Protein AF-A0A7Y2G0T7-F1 (afdb_monomer_lite)

Radius of gyration: 17.46 Å; chains: 1; bounding box: 38×29×50 Å

Sequence (146 aa):
MGLECSHCHINPDEYADAGHVLQDDTPGMAEVVFGPLSTRNGELDVTYDVNSLTCGNSYCHGNFEFSKEESSNQFAYAEDFIRGNNVAVIWNEVGTGQADCGTCHGLPPTGHISGDACNNCHGSVVDANLNIIDKTLHINGEVDVF

Foldseek 3Di:
DDDDPQQFFNDDPDCQDEQRAHDYPDHRHHHTHTHCLQCVNVVWPWDADPVQQKIWGGLLQWNDKDALVPDPPVVQFQDRIFTFPRDIDHNPCPPVCCNPPPRNAHVVGPRTDDDNCCCQWQVVQADSVRDGPDPCPPRVSDDDTD

Structure (mmCIF, N/CA/C/O backbone):
data_AF-A0A7Y2G0T7-F1
#
_entry.id   AF-A0A7Y2G0T7-F1
#
loop_
_atom_site.group_PDB
_atom_site.id
_atom_site.type_symbol
_atom_site.label_atom_id
_atom_site.label_alt_id
_atom_site.label_comp_id
_atom_site.label_asym_id
_atom_site.label_entity_id
_atom_site.label_seq_id
_atom_site.pdbx_PDB_ins_code
_atom_site.Cartn_x
_atom_site.Cartn_y
_atom_site.Cartn_z
_atom_site.occupancy
_atom_site.B_iso_or_equiv
_atom_site.auth_seq_id
_atom_site.auth_comp_id
_atom_site.auth_asym_id
_atom_site.auth_atom_id
_atom_site.pdbx_PDB_model_num
ATOM 1 N N . MET A 1 1 ? -13.170 -7.145 -9.510 1.00 48.84 1 MET A N 1
ATOM 2 C CA . MET A 1 1 ? -12.297 -6.104 -10.068 1.00 48.84 1 MET A CA 1
ATOM 3 C C . MET A 1 1 ? -10.875 -6.430 -9.650 1.00 48.84 1 MET A C 1
ATOM 5 O O . MET A 1 1 ? -10.687 -6.769 -8.486 1.00 48.84 1 MET A O 1
ATOM 9 N N . GLY A 1 2 ? -9.957 -6.505 -10.611 1.00 66.25 2 GLY A N 1
ATOM 10 C CA . GLY A 1 2 ? -8.522 -6.699 -10.379 1.00 66.25 2 GLY A CA 1
ATOM 11 C C . GLY A 1 2 ? -7.782 -5.380 -10.600 1.00 66.25 2 GLY A C 1
ATOM 12 O O . GLY A 1 2 ? -8.375 -4.443 -11.130 1.00 66.25 2 GLY A O 1
ATOM 13 N N . LEU A 1 3 ? -6.522 -5.314 -10.180 1.00 76.62 3 LEU A N 1
ATOM 14 C CA . LEU A 1 3 ? -5.645 -4.175 -10.446 1.00 76.62 3 LEU A CA 1
ATOM 15 C C . LEU A 1 3 ? -5.163 -4.214 -11.901 1.00 76.62 3 LEU A C 1
ATOM 17 O O . LEU A 1 3 ? -4.659 -5.237 -12.362 1.00 76.62 3 LEU A O 1
ATOM 21 N N . GLU A 1 4 ? -5.324 -3.103 -12.616 1.00 83.38 4 GLU A N 1
ATOM 22 C CA . GLU A 1 4 ? -4.715 -2.891 -13.937 1.00 83.38 4 GLU A CA 1
ATOM 23 C C . GLU A 1 4 ? -3.298 -2.321 -13.787 1.00 83.38 4 GLU A C 1
ATOM 25 O O . GLU A 1 4 ? -3.013 -1.652 -12.793 1.00 83.38 4 GLU A O 1
ATOM 30 N N . CYS A 1 5 ? -2.434 -2.517 -14.787 1.00 82.50 5 CYS A N 1
ATOM 31 C CA . CYS A 1 5 ? -1.052 -2.012 -14.789 1.00 82.50 5 CYS A CA 1
ATOM 32 C C . CYS A 1 5 ? -0.957 -0.503 -14.491 1.00 82.50 5 CYS A C 1
ATOM 34 O O . CYS A 1 5 ? -0.078 -0.074 -13.743 1.00 82.50 5 CYS A O 1
ATOM 36 N N . SER A 1 6 ? -1.932 0.262 -14.992 1.00 85.38 6 SER A N 1
ATOM 37 C CA . SER A 1 6 ? -2.048 1.718 -14.850 1.00 85.38 6 SER A CA 1
ATOM 38 C C . SER A 1 6 ? -2.178 2.202 -13.400 1.00 85.38 6 SER A C 1
ATOM 40 O O . SER A 1 6 ? -1.904 3.363 -13.102 1.00 85.38 6 SER A O 1
ATOM 42 N N . HIS A 1 7 ? -2.577 1.326 -12.472 1.00 83.94 7 HIS A N 1
ATOM 43 C CA . HIS A 1 7 ? -2.639 1.655 -11.046 1.00 83.94 7 HIS A CA 1
ATOM 44 C C . HIS A 1 7 ? -1.244 1.722 -10.412 1.00 83.94 7 HIS A C 1
ATOM 46 O O . HIS A 1 7 ? -1.050 2.406 -9.406 1.00 83.94 7 HIS A O 1
ATOM 52 N N . CYS A 1 8 ? -0.271 1.019 -10.995 1.00 84.12 8 CYS A N 1
ATOM 53 C CA . CYS A 1 8 ? 1.093 0.959 -10.490 1.00 84.12 8 CYS A CA 1
ATOM 54 C C . CYS A 1 8 ? 1.962 2.048 -11.124 1.00 84.12 8 CYS A C 1
ATOM 56 O O . CYS A 1 8 ? 2.636 2.793 -10.415 1.00 84.12 8 CYS A O 1
ATOM 58 N N . HIS A 1 9 ? 1.935 2.154 -12.450 1.00 88.31 9 HIS A N 1
ATOM 59 C CA . HIS A 1 9 ? 2.757 3.076 -13.227 1.00 88.31 9 HIS A CA 1
ATOM 60 C C . HIS A 1 9 ? 1.999 3.562 -14.461 1.00 88.31 9 HIS A C 1
ATOM 62 O O . HIS A 1 9 ? 0.969 3.007 -14.832 1.00 88.31 9 HIS A O 1
ATOM 68 N N . ILE A 1 10 ? 2.508 4.603 -15.105 1.00 87.19 10 ILE A N 1
ATOM 69 C CA . ILE A 1 10 ? 1.988 5.065 -16.386 1.00 87.19 10 ILE A CA 1
ATOM 70 C C . ILE A 1 10 ? 2.336 4.014 -17.439 1.00 87.19 10 ILE A C 1
ATOM 72 O O . ILE A 1 10 ? 3.485 3.583 -17.553 1.00 87.19 10 ILE A O 1
ATOM 76 N N . ASN A 1 11 ? 1.332 3.567 -18.184 1.00 87.00 11 ASN A N 1
ATOM 77 C CA . ASN A 1 11 ? 1.520 2.694 -19.330 1.00 87.00 11 ASN A CA 1
ATOM 78 C C . ASN A 1 11 ? 1.781 3.569 -20.562 1.00 87.00 11 ASN A C 1
ATOM 80 O O . ASN A 1 11 ? 0.919 4.389 -20.874 1.00 87.00 11 ASN A O 1
ATOM 84 N N . PRO A 1 12 ? 2.917 3.402 -21.259 1.00 84.81 12 PRO A N 1
ATOM 85 C CA . PRO A 1 12 ? 3.106 4.006 -22.572 1.00 84.81 12 PRO A CA 1
ATOM 86 C C . PRO A 1 12 ? 2.051 3.486 -23.556 1.00 84.81 12 PRO A C 1
ATOM 88 O O . PRO A 1 12 ? 1.717 2.296 -23.529 1.00 84.81 12 PRO A O 1
ATOM 91 N N . ASP A 1 13 ? 1.564 4.357 -24.435 1.00 87.19 13 ASP A N 1
ATOM 92 C CA . ASP A 1 13 ? 0.653 3.991 -25.522 1.00 87.19 13 ASP A CA 1
ATOM 93 C C . ASP A 1 13 ? 1.444 3.435 -26.718 1.00 87.19 13 ASP A C 1
ATOM 95 O O . ASP A 1 13 ? 1.017 2.484 -27.381 1.00 87.19 13 ASP A O 1
ATOM 99 N N . GLU A 1 14 ? 2.635 3.987 -26.969 1.00 86.12 14 GLU A N 1
ATOM 100 C CA . GLU A 1 14 ? 3.528 3.599 -28.054 1.00 86.12 14 GLU A CA 1
ATOM 101 C C . GLU A 1 14 ? 4.955 3.280 -27.577 1.00 86.12 14 GLU A C 1
ATOM 103 O O . GLU A 1 14 ? 5.434 3.676 -26.515 1.00 86.12 14 GLU A O 1
ATOM 108 N N . TYR A 1 15 ? 5.694 2.552 -28.419 1.00 83.12 15 TYR A N 1
ATOM 109 C CA . TYR A 1 15 ? 7.115 2.281 -28.185 1.00 83.12 15 TYR A CA 1
ATOM 110 C C . TYR A 1 15 ? 7.943 3.573 -28.090 1.00 83.12 15 TYR A C 1
ATOM 112 O O . TYR A 1 15 ? 8.890 3.635 -27.321 1.00 83.12 15 TYR A O 1
ATOM 120 N N . ALA A 1 16 ? 7.603 4.592 -28.881 1.00 83.88 16 ALA A N 1
ATOM 121 C CA . ALA A 1 16 ? 8.393 5.815 -29.001 1.00 83.88 16 ALA A CA 1
ATOM 122 C C . ALA A 1 16 ? 8.012 6.917 -27.999 1.00 83.88 16 ALA A C 1
ATOM 124 O O . ALA A 1 16 ? 8.571 8.014 -28.087 1.00 83.88 16 ALA A O 1
ATOM 125 N N . ASP A 1 17 ? 7.080 6.640 -27.085 1.00 84.44 17 ASP A N 1
ATOM 126 C CA . ASP A 1 17 ? 6.697 7.585 -26.045 1.00 84.44 17 ASP A CA 1
ATOM 127 C C . ASP A 1 17 ? 7.897 7.924 -25.157 1.00 84.44 17 ASP A C 1
ATOM 129 O O . ASP A 1 17 ? 8.753 7.076 -24.868 1.00 84.44 17 ASP A O 1
ATOM 133 N N . ALA A 1 18 ? 7.954 9.187 -24.734 1.00 79.38 18 ALA A N 1
ATOM 134 C CA . ALA A 1 18 ? 8.965 9.654 -23.794 1.00 79.38 18 ALA A CA 1
ATOM 135 C C . ALA A 1 18 ? 8.906 8.815 -22.507 1.00 79.38 18 ALA A C 1
ATOM 137 O O . ALA A 1 18 ? 7.815 8.494 -22.030 1.00 79.38 18 ALA A O 1
ATOM 138 N N . GLY A 1 19 ? 10.064 8.443 -21.964 1.00 77.38 19 GLY A N 1
ATOM 139 C CA . GLY A 1 19 ? 10.147 7.562 -20.798 1.00 77.38 19 GLY A CA 1
ATOM 140 C C . GLY A 1 19 ? 10.125 6.063 -21.116 1.00 77.38 19 GLY A C 1
ATOM 141 O O . GLY A 1 19 ? 10.382 5.258 -20.230 1.00 77.38 19 GLY A O 1
ATOM 142 N N . HIS A 1 20 ? 9.815 5.626 -22.346 1.00 82.06 20 HIS A N 1
ATOM 143 C CA . HIS A 1 20 ? 9.785 4.188 -22.653 1.00 82.06 20 HIS A CA 1
ATOM 144 C C . HIS A 1 20 ? 11.114 3.661 -23.205 1.00 82.06 20 HIS A C 1
ATOM 146 O O . HIS A 1 20 ? 11.695 2.740 -22.647 1.00 82.06 20 HIS A O 1
ATOM 152 N N . VAL A 1 21 ? 11.597 4.186 -24.330 1.00 78.38 21 VAL A N 1
ATOM 153 C CA . VAL A 1 21 ? 12.894 3.766 -24.915 1.00 78.38 21 VAL A CA 1
ATOM 154 C C . VAL A 1 21 ? 13.594 4.867 -25.714 1.00 78.38 21 VAL A C 1
ATOM 156 O O . VAL A 1 21 ? 14.770 4.728 -26.062 1.00 78.38 21 VAL A O 1
ATOM 159 N N . LEU A 1 22 ? 12.874 5.937 -26.069 1.00 70.19 22 LEU A N 1
ATOM 160 C CA . LEU A 1 22 ? 13.349 7.032 -26.908 1.00 70.19 22 LEU A CA 1
ATOM 161 C C . LEU A 1 22 ? 13.103 8.371 -26.206 1.00 70.19 22 LEU A C 1
ATOM 163 O O . LEU A 1 22 ? 12.128 8.520 -25.481 1.00 70.19 22 LEU A O 1
ATOM 167 N N . GLN A 1 23 ? 13.952 9.354 -26.529 1.00 64.19 23 GLN A N 1
ATOM 168 C CA . GLN A 1 23 ? 13.845 10.752 -26.085 1.00 64.19 23 GLN A CA 1
ATOM 169 C C . GLN A 1 23 ? 13.806 10.911 -24.563 1.00 64.19 23 GLN A C 1
ATOM 171 O O . GLN A 1 23 ? 12.780 11.306 -24.014 1.00 64.19 23 GLN A O 1
ATOM 176 N N . ASP A 1 24 ? 14.938 10.619 -23.915 1.00 68.69 24 ASP A N 1
ATOM 177 C CA . ASP A 1 24 ? 14.965 10.494 -22.462 1.00 68.69 24 ASP A CA 1
ATOM 178 C C . ASP A 1 24 ? 16.301 10.832 -21.782 1.00 68.69 24 ASP A C 1
ATOM 180 O O . ASP A 1 24 ? 17.343 10.901 -22.448 1.00 68.69 24 ASP A O 1
ATOM 184 N N . ASP A 1 25 ? 16.253 10.987 -20.455 1.00 68.75 25 ASP A N 1
ATOM 185 C CA . ASP A 1 25 ? 17.392 11.187 -19.555 1.00 68.75 25 ASP A CA 1
ATOM 186 C C . ASP A 1 25 ? 18.271 9.926 -19.464 1.00 68.75 25 ASP A C 1
ATOM 188 O O . ASP A 1 25 ? 19.496 10.025 -19.301 1.00 68.75 25 ASP A O 1
ATOM 192 N N . THR A 1 26 ? 17.682 8.739 -19.661 1.00 71.19 26 THR A N 1
ATOM 193 C CA . THR A 1 26 ? 18.398 7.456 -19.751 1.00 71.19 26 THR A CA 1
ATOM 194 C C . THR A 1 26 ? 18.230 6.757 -21.117 1.00 71.19 26 THR A C 1
ATOM 196 O O . THR A 1 26 ? 17.510 5.768 -21.251 1.00 71.19 26 THR A O 1
ATOM 199 N N . PRO A 1 27 ? 18.940 7.202 -22.180 1.00 69.75 27 PRO A N 1
ATOM 200 C CA . PRO A 1 27 ? 18.752 6.674 -23.532 1.00 69.75 27 PRO A CA 1
ATOM 201 C C . PRO A 1 27 ? 18.873 5.145 -23.631 1.00 69.75 27 PRO A C 1
ATOM 203 O O . PRO A 1 27 ? 19.924 4.568 -23.341 1.00 69.75 27 PRO A O 1
ATOM 206 N N . GLY A 1 28 ? 17.814 4.499 -24.129 1.00 72.31 28 GLY A N 1
ATOM 207 C CA . GLY A 1 28 ? 17.759 3.049 -24.333 1.00 72.31 28 GLY A CA 1
ATOM 208 C C . GLY A 1 28 ? 17.337 2.237 -23.106 1.00 72.31 28 GLY A C 1
ATOM 209 O O . GLY A 1 28 ? 17.393 1.007 -23.166 1.00 72.31 28 GLY A O 1
ATOM 210 N N . MET A 1 29 ? 16.914 2.889 -22.021 1.00 75.75 29 MET A N 1
ATOM 211 C CA . MET A 1 29 ? 16.280 2.258 -20.863 1.00 75.75 29 MET A CA 1
ATOM 212 C C . MET A 1 29 ? 14.861 2.801 -20.689 1.00 75.75 29 MET A C 1
ATOM 214 O O . MET A 1 29 ? 14.589 3.936 -21.060 1.00 75.75 29 MET A O 1
ATOM 218 N N . ALA A 1 30 ? 13.965 1.964 -20.163 1.00 78.69 30 ALA A N 1
ATOM 219 C CA . ALA A 1 30 ? 12.623 2.394 -19.796 1.00 78.69 30 ALA A CA 1
ATOM 220 C C . ALA A 1 30 ? 12.632 3.009 -18.403 1.00 78.69 30 ALA A C 1
ATOM 222 O O . ALA A 1 30 ? 13.149 2.412 -17.454 1.00 78.69 30 ALA A O 1
ATOM 223 N N . GLU A 1 31 ? 12.009 4.168 -18.290 1.00 79.81 31 GLU A N 1
ATOM 224 C CA . GLU A 1 31 ? 11.803 4.898 -17.058 1.00 79.81 31 GLU A CA 1
ATOM 225 C C . GLU A 1 31 ? 10.416 4.575 -16.506 1.00 79.81 31 GLU A C 1
ATOM 227 O O . GLU A 1 31 ? 9.382 4.711 -17.163 1.00 79.81 31 GLU A O 1
ATOM 232 N N . VAL A 1 32 ? 10.386 4.092 -15.266 1.00 84.75 32 VAL A N 1
ATOM 233 C CA . VAL A 1 32 ? 9.133 3.724 -14.608 1.00 84.75 32 VAL A CA 1
ATOM 234 C C . VAL A 1 32 ? 8.565 4.960 -13.925 1.00 84.75 32 VAL A C 1
ATOM 236 O O . VAL A 1 32 ? 8.966 5.313 -12.818 1.00 84.75 32 VAL A O 1
ATOM 239 N N . VAL A 1 33 ? 7.600 5.610 -14.574 1.00 87.12 33 VAL A N 1
ATOM 240 C CA . VAL A 1 33 ? 6.843 6.704 -13.956 1.00 87.12 33 VAL A CA 1
ATOM 241 C C . VAL A 1 33 ? 5.685 6.119 -13.153 1.00 87.12 33 VAL A C 1
ATOM 243 O O . VAL A 1 33 ? 4.718 5.614 -13.722 1.00 87.12 33 VAL A O 1
ATOM 246 N N . PHE A 1 34 ? 5.768 6.162 -11.825 1.00 90.38 34 PHE A N 1
ATOM 247 C CA . PHE A 1 34 ? 4.748 5.574 -10.955 1.00 90.38 34 PHE A CA 1
ATOM 248 C C . PHE A 1 34 ? 3.440 6.379 -10.928 1.00 90.38 34 PHE A C 1
ATOM 250 O O . PHE A 1 34 ? 3.433 7.609 -10.918 1.00 90.38 34 PHE A O 1
ATOM 257 N N . GLY A 1 35 ? 2.317 5.658 -10.904 1.00 88.31 35 GLY A N 1
ATOM 258 C CA . GLY A 1 35 ? 0.974 6.228 -10.900 1.00 88.31 35 GLY A CA 1
ATOM 259 C C . GLY A 1 35 ? 0.561 6.771 -9.525 1.00 88.31 35 GLY A C 1
ATOM 260 O O . GLY A 1 35 ? 1.191 6.452 -8.512 1.00 88.31 35 GLY A O 1
ATOM 261 N N . PRO A 1 36 ? -0.527 7.560 -9.458 1.00 88.56 36 PRO A N 1
ATOM 262 C CA . PRO A 1 36 ? -0.955 8.232 -8.230 1.00 88.56 36 PRO A CA 1
ATOM 263 C C . PRO A 1 36 ? -1.314 7.262 -7.102 1.00 88.56 36 PRO A C 1
ATOM 265 O O . PRO A 1 36 ? -1.031 7.552 -5.946 1.00 88.56 36 PRO A O 1
ATOM 268 N N . LEU A 1 37 ? -1.886 6.091 -7.400 1.00 88.00 37 LEU A N 1
ATOM 269 C CA . LEU A 1 37 ? -2.222 5.132 -6.346 1.00 88.00 37 LEU A CA 1
ATOM 270 C C . LEU A 1 37 ? -0.960 4.533 -5.708 1.00 88.00 37 LEU A C 1
ATOM 272 O O . LEU A 1 37 ? -0.843 4.512 -4.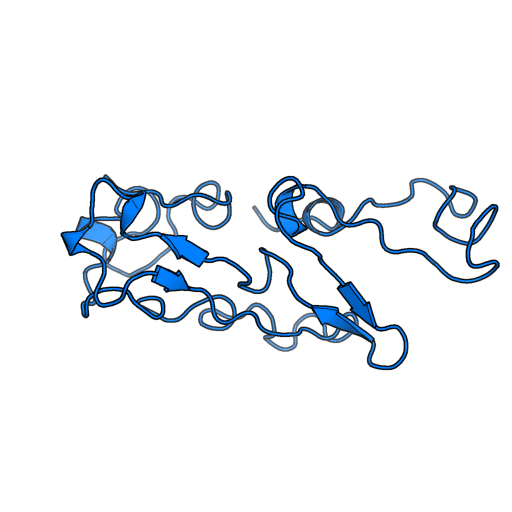488 1.00 88.00 37 LEU A O 1
ATOM 276 N N . SER A 1 38 ? 0.017 4.120 -6.523 1.00 90.56 38 SER A N 1
ATOM 277 C CA . SER A 1 38 ? 1.307 3.593 -6.049 1.00 90.56 38 SER A CA 1
ATOM 278 C C . SER A 1 38 ? 2.072 4.601 -5.187 1.00 90.56 38 SER A C 1
ATOM 280 O O . SER A 1 38 ? 2.652 4.227 -4.167 1.00 90.56 38 SER A O 1
ATOM 282 N N . THR A 1 39 ? 2.042 5.879 -5.573 1.00 92.31 39 THR A N 1
ATOM 283 C CA . THR A 1 39 ? 2.744 6.965 -4.873 1.00 92.31 39 THR A CA 1
ATOM 284 C C . THR A 1 39 ? 1.932 7.587 -3.741 1.00 92.31 39 THR A C 1
ATOM 286 O O . THR A 1 39 ? 2.418 8.515 -3.100 1.00 92.31 39 THR A O 1
ATOM 289 N N . ARG A 1 40 ? 0.697 7.126 -3.501 1.00 90.75 40 ARG A N 1
ATOM 290 C CA . ARG A 1 40 ? -0.260 7.760 -2.582 1.00 90.75 40 ARG A CA 1
ATOM 291 C C . ARG A 1 40 ? -0.383 9.268 -2.857 1.00 90.75 40 ARG A C 1
ATOM 293 O O . ARG A 1 40 ? -0.118 10.104 -2.006 1.00 90.75 40 ARG A O 1
ATOM 300 N N . ASN A 1 41 ? -0.715 9.602 -4.103 1.00 89.25 41 ASN A N 1
ATOM 301 C CA . ASN A 1 41 ? -0.795 10.961 -4.648 1.00 89.25 41 ASN A CA 1
ATOM 302 C C . ASN A 1 41 ? 0.498 11.786 -4.490 1.00 89.25 41 ASN A C 1
ATOM 304 O O . ASN A 1 41 ? 0.450 13.005 -4.334 1.00 89.25 41 ASN A O 1
ATOM 308 N N . GLY A 1 42 ? 1.656 11.126 -4.579 1.00 90.44 42 GLY A N 1
ATOM 309 C CA . GLY A 1 42 ? 2.977 11.757 -4.493 1.00 90.44 42 GLY A CA 1
ATOM 310 C C . GLY A 1 42 ? 3.559 11.849 -3.081 1.00 90.44 42 GLY A C 1
ATOM 311 O O . GLY A 1 42 ? 4.626 12.432 -2.909 1.00 90.44 42 GLY A O 1
ATOM 312 N N . GLU A 1 43 ? 2.898 11.278 -2.075 1.00 91.69 43 GLU A N 1
ATOM 313 C CA . GLU A 1 43 ? 3.410 11.233 -0.701 1.00 91.69 43 GLU A CA 1
ATOM 314 C C . GLU A 1 43 ? 4.544 10.211 -0.514 1.00 91.69 43 GLU A C 1
ATOM 316 O O . GLU A 1 43 ? 5.299 10.293 0.456 1.00 91.69 43 GLU A O 1
ATOM 321 N N . LEU A 1 44 ? 4.666 9.243 -1.425 1.00 93.31 44 LEU A N 1
ATOM 322 C CA . LEU A 1 44 ? 5.665 8.180 -1.380 1.00 93.31 44 LEU A CA 1
ATOM 323 C C . LEU A 1 44 ? 6.686 8.309 -2.510 1.00 93.31 44 LEU A C 1
ATOM 325 O O . LEU A 1 44 ? 6.323 8.428 -3.681 1.00 93.31 44 LEU A O 1
ATOM 329 N N . ASP A 1 45 ? 7.963 8.178 -2.149 1.00 92.94 45 ASP A N 1
ATOM 330 C CA . ASP A 1 45 ? 9.071 8.026 -3.093 1.00 92.94 45 ASP A CA 1
ATOM 331 C C . ASP A 1 45 ? 9.208 6.555 -3.507 1.00 92.94 45 ASP A C 1
ATOM 333 O O . ASP A 1 45 ? 9.922 5.764 -2.878 1.00 92.94 45 ASP A O 1
ATOM 337 N N . VAL A 1 46 ? 8.428 6.172 -4.519 1.00 93.62 46 VAL A N 1
ATOM 338 C CA . VAL A 1 46 ? 8.391 4.812 -5.065 1.00 93.62 46 VAL A CA 1
ATOM 339 C C . VAL A 1 46 ? 9.585 4.596 -5.983 1.00 93.62 46 VAL A C 1
ATOM 341 O O . VAL A 1 46 ? 9.849 5.402 -6.872 1.00 93.62 46 VAL A O 1
ATOM 344 N N . THR A 1 47 ? 10.288 3.482 -5.799 1.00 91.81 47 THR A N 1
ATOM 345 C CA . THR A 1 47 ? 11.543 3.209 -6.506 1.00 91.81 47 THR A CA 1
ATOM 346 C C . THR A 1 47 ? 11.487 1.914 -7.302 1.00 91.81 47 THR A C 1
ATOM 348 O O . THR A 1 47 ? 10.784 0.967 -6.941 1.00 91.81 47 THR A O 1
ATOM 351 N N . TYR A 1 48 ? 12.264 1.870 -8.385 1.00 91.44 48 TYR A N 1
ATOM 352 C CA . TYR A 1 48 ? 12.552 0.667 -9.158 1.00 91.44 48 TYR A CA 1
ATOM 353 C C . TYR A 1 48 ? 14.069 0.488 -9.283 1.00 91.44 48 TYR A C 1
ATOM 355 O O . TYR A 1 48 ? 14.769 1.400 -9.724 1.00 91.44 48 TYR A O 1
ATOM 363 N N . ASP A 1 49 ? 14.579 -0.683 -8.903 1.00 90.56 49 ASP A N 1
ATOM 364 C CA . ASP A 1 49 ? 15.979 -1.072 -9.096 1.00 90.56 49 ASP A CA 1
ATOM 365 C C . ASP A 1 49 ? 16.089 -2.033 -10.282 1.00 90.56 49 ASP A C 1
ATOM 367 O O . ASP A 1 49 ? 15.616 -3.166 -10.235 1.00 90.56 49 ASP A O 1
ATOM 371 N N . VAL A 1 50 ? 16.763 -1.592 -11.344 1.00 87.25 50 VAL A N 1
ATOM 372 C CA . VAL A 1 50 ? 16.943 -2.364 -12.582 1.00 87.25 50 VAL A CA 1
ATOM 373 C C . VAL A 1 50 ? 17.866 -3.580 -12.428 1.00 87.25 50 VAL A C 1
ATOM 375 O O . VAL A 1 50 ? 17.764 -4.528 -13.203 1.00 87.25 50 VAL A O 1
ATOM 378 N N . ASN A 1 51 ? 18.773 -3.585 -11.448 1.00 90.25 51 ASN A N 1
ATOM 379 C CA . ASN A 1 51 ? 19.724 -4.684 -11.264 1.00 90.25 51 ASN A CA 1
ATOM 380 C C . ASN A 1 51 ? 19.077 -5.864 -10.542 1.00 90.25 51 ASN A C 1
ATOM 382 O O . ASN A 1 51 ? 19.353 -7.019 -10.862 1.00 90.25 51 ASN A O 1
ATOM 386 N N . SER A 1 52 ? 18.239 -5.564 -9.551 1.00 92.94 52 SER A N 1
ATOM 387 C CA . SER A 1 52 ? 17.517 -6.558 -8.753 1.00 92.94 52 SER A CA 1
ATOM 388 C C . SER A 1 52 ? 16.080 -6.785 -9.235 1.00 92.94 52 SER A C 1
ATOM 390 O O . SER A 1 52 ? 15.425 -7.720 -8.779 1.00 92.94 52 SER A O 1
ATOM 392 N N . LEU A 1 53 ? 15.610 -5.967 -10.184 1.00 92.12 53 LEU A N 1
ATOM 393 C CA . LEU A 1 53 ? 14.236 -5.927 -10.690 1.00 92.12 53 LEU A CA 1
ATOM 394 C C . LEU A 1 53 ? 13.207 -5.688 -9.579 1.00 92.12 53 LEU A C 1
ATOM 396 O O . LEU A 1 53 ? 12.079 -6.166 -9.681 1.00 92.12 53 LEU A O 1
ATOM 400 N N . THR A 1 54 ? 13.576 -4.980 -8.507 1.00 92.38 54 THR A N 1
ATOM 401 C CA . THR A 1 54 ? 12.682 -4.773 -7.363 1.00 92.38 54 THR A CA 1
ATOM 402 C C . THR A 1 54 ? 11.994 -3.421 -7.388 1.00 92.38 54 THR A C 1
ATOM 404 O O . THR A 1 54 ? 12.642 -2.400 -7.618 1.00 92.38 54 THR A O 1
ATOM 407 N N . CYS A 1 55 ? 10.709 -3.413 -7.046 1.00 91.56 55 CYS A N 1
ATOM 408 C CA . CYS A 1 55 ? 9.959 -2.206 -6.723 1.00 91.56 55 CYS A CA 1
ATOM 409 C C . CYS A 1 55 ? 9.889 -2.033 -5.200 1.00 91.56 55 CYS A C 1
ATOM 411 O O . CYS A 1 55 ? 9.519 -2.973 -4.490 1.00 91.56 55 CYS A O 1
ATOM 413 N N . GLY A 1 56 ? 10.193 -0.835 -4.703 1.00 93.31 56 GLY A N 1
ATOM 414 C CA . GLY A 1 56 ? 10.180 -0.500 -3.277 1.00 93.31 56 GLY A CA 1
ATOM 415 C C . GLY A 1 56 ? 9.309 0.712 -2.963 1.00 93.31 56 GLY A C 1
ATOM 416 O O . GLY A 1 56 ? 8.982 1.499 -3.850 1.00 93.31 56 GLY A O 1
ATOM 417 N N . ASN A 1 57 ? 8.937 0.863 -1.688 1.00 94.25 57 ASN A N 1
ATOM 418 C CA . ASN A 1 57 ? 8.235 2.034 -1.147 1.00 94.25 57 ASN A CA 1
ATOM 419 C C . ASN A 1 57 ? 6.855 2.341 -1.767 1.00 94.25 57 ASN A C 1
ATOM 421 O O . ASN A 1 57 ? 6.317 3.428 -1.560 1.00 94.25 57 ASN A O 1
ATOM 425 N N . SER A 1 58 ? 6.255 1.406 -2.503 1.00 92.62 58 SER A N 1
ATOM 426 C CA . SER A 1 58 ? 4.918 1.583 -3.083 1.00 92.62 58 SER A CA 1
ATOM 427 C C . SER A 1 58 ? 3.819 1.360 -2.047 1.00 92.62 58 SER A C 1
ATOM 429 O O . SER A 1 58 ? 3.877 0.406 -1.266 1.00 92.62 58 SER A O 1
ATOM 431 N N . TYR A 1 59 ? 2.761 2.173 -2.104 1.00 92.06 59 TYR A N 1
ATOM 432 C CA . TYR A 1 59 ? 1.528 1.956 -1.342 1.00 92.06 59 TYR A CA 1
ATOM 433 C C . TYR A 1 59 ? 0.959 0.548 -1.575 1.00 92.06 59 TYR A C 1
ATOM 435 O O . TYR A 1 59 ? 0.637 -0.161 -0.620 1.00 92.06 59 TYR A O 1
ATOM 443 N N . CYS A 1 60 ? 0.926 0.099 -2.836 1.00 88.00 60 CYS A N 1
ATOM 444 C CA . CYS A 1 60 ? 0.419 -1.221 -3.216 1.00 88.00 60 CYS A CA 1
ATOM 445 C C . CYS A 1 60 ? 1.215 -2.373 -2.584 1.00 88.00 60 CYS A C 1
ATOM 447 O O . CYS A 1 60 ? 0.684 -3.470 -2.433 1.00 88.00 60 CYS A O 1
ATOM 449 N N . HIS A 1 61 ? 2.469 -2.129 -2.192 1.00 91.50 61 HIS A N 1
ATOM 450 C CA . HIS A 1 61 ? 3.332 -3.107 -1.528 1.00 91.50 61 HIS A CA 1
ATOM 451 C C . HIS A 1 61 ? 3.431 -2.863 -0.014 1.00 91.50 61 HIS A C 1
ATOM 453 O O . HIS A 1 61 ? 4.363 -3.308 0.652 1.00 91.50 61 HIS A O 1
ATOM 459 N N . GLY A 1 62 ? 2.443 -2.167 0.554 1.00 92.88 62 GLY A N 1
ATOM 460 C CA . GLY A 1 62 ? 2.319 -1.983 1.994 1.00 92.88 62 GLY A CA 1
ATOM 461 C C . GLY A 1 62 ? 3.168 -0.848 2.557 1.00 92.88 62 GLY A C 1
ATOM 462 O O . GLY A 1 62 ? 3.396 -0.831 3.764 1.00 92.88 62 GLY A O 1
ATOM 463 N N . ASN A 1 63 ? 3.643 0.093 1.734 1.00 94.94 63 ASN A N 1
ATOM 464 C CA . ASN A 1 63 ? 4.296 1.301 2.237 1.00 94.94 63 ASN A CA 1
ATOM 465 C C . ASN A 1 63 ? 3.265 2.357 2.660 1.00 94.94 63 ASN A C 1
ATOM 467 O O . ASN A 1 63 ? 3.119 3.411 2.042 1.00 94.94 63 ASN A O 1
ATOM 471 N N . PHE A 1 64 ? 2.502 2.052 3.702 1.00 92.88 64 PHE A N 1
ATOM 472 C CA . PHE A 1 64 ? 1.581 3.000 4.314 1.00 92.88 64 PHE A CA 1
ATOM 473 C C . PHE A 1 64 ? 1.842 3.102 5.809 1.00 92.88 64 PHE A C 1
ATOM 475 O O . PHE A 1 64 ? 2.240 2.136 6.466 1.00 92.88 64 PHE A O 1
ATOM 482 N N . GLU A 1 65 ? 1.579 4.287 6.335 1.00 94.44 65 GLU A N 1
ATOM 483 C CA . GLU A 1 65 ? 1.662 4.608 7.747 1.00 94.44 65 GLU A CA 1
ATOM 484 C C . GLU A 1 65 ? 0.510 5.565 8.062 1.00 94.44 65 GLU A C 1
ATOM 486 O O . GLU A 1 65 ? 0.344 6.577 7.385 1.00 94.44 65 GLU A O 1
ATOM 491 N N . PHE A 1 66 ? -0.295 5.229 9.066 1.00 94.00 66 PHE A N 1
ATOM 492 C CA . PHE A 1 66 ? -1.387 6.070 9.547 1.00 94.00 66 PHE A CA 1
ATOM 493 C C . PHE A 1 66 ? -1.080 6.517 10.970 1.00 94.00 66 PHE A C 1
ATOM 495 O O . PHE A 1 66 ? -0.825 5.674 11.832 1.00 94.00 66 PHE A O 1
ATOM 502 N N . SER A 1 67 ? -1.117 7.825 11.225 1.00 95.69 67 SER A N 1
ATOM 503 C CA . SER A 1 67 ? -0.820 8.401 12.537 1.00 95.69 67 SER A CA 1
ATOM 504 C C . SER A 1 67 ? -1.983 8.242 13.512 1.00 95.69 67 SER A C 1
ATOM 506 O O . SER A 1 67 ? -3.146 8.482 13.178 1.00 95.69 67 SER A O 1
ATOM 508 N N . LYS A 1 68 ? -1.665 7.888 14.759 1.00 97.56 68 LYS A N 1
ATOM 509 C CA . LYS A 1 68 ? -2.614 7.925 15.874 1.00 97.56 68 LYS A CA 1
ATOM 510 C C . LYS A 1 68 ? -3.068 9.348 16.177 1.00 97.56 68 LYS A C 1
ATOM 512 O O . LYS A 1 68 ? -4.231 9.549 16.509 1.00 97.56 68 LYS A O 1
ATOM 517 N N . GLU A 1 69 ? -2.168 10.324 16.079 1.00 97.50 69 GLU A N 1
ATOM 518 C CA . GLU A 1 69 ? -2.454 11.728 16.398 1.00 97.50 69 GLU A CA 1
ATOM 519 C C . GLU A 1 69 ? -3.529 12.310 15.472 1.00 97.50 69 GLU A C 1
ATOM 521 O O . GLU A 1 69 ? -4.407 13.046 15.920 1.00 97.50 69 GLU A O 1
ATOM 526 N N . GLU A 1 70 ? -3.497 11.917 14.200 1.00 94.69 70 GLU A N 1
ATOM 527 C CA . GLU A 1 70 ? -4.416 12.391 13.160 1.00 94.69 70 GLU A CA 1
ATOM 528 C C . GLU A 1 70 ? -5.760 11.643 13.169 1.00 94.69 70 GLU A C 1
ATOM 530 O O . GLU A 1 70 ? -6.722 12.072 12.529 1.00 94.69 70 GLU A O 1
ATOM 535 N N . SER A 1 71 ? -5.857 10.535 13.909 1.00 94.19 71 SER A N 1
ATOM 536 C CA . SER A 1 71 ? -7.045 9.687 13.935 1.00 94.19 71 SER A CA 1
ATOM 537 C C . SER A 1 71 ? -8.060 10.121 14.991 1.00 94.19 71 SER A C 1
ATOM 539 O O . SER A 1 71 ? -7.738 10.350 16.159 1.00 94.19 71 SER A O 1
ATOM 541 N N . SER A 1 72 ? -9.339 10.118 14.613 1.00 94.44 72 SER A N 1
ATOM 542 C CA . SER A 1 72 ? -10.460 10.214 15.556 1.00 94.44 72 SER A CA 1
ATOM 543 C C . SER A 1 72 ? -10.666 8.925 16.368 1.00 94.44 72 SER A C 1
ATOM 545 O O . SER A 1 72 ? -11.287 8.958 17.430 1.00 94.44 72 SER A O 1
ATOM 547 N N . ASN A 1 73 ? -10.104 7.799 15.914 1.00 94.62 73 ASN A N 1
ATOM 548 C CA . ASN A 1 73 ? -10.256 6.471 16.511 1.00 94.62 73 ASN A CA 1
ATOM 549 C C . ASN A 1 73 ? -8.972 6.011 17.218 1.00 94.62 73 ASN A C 1
ATOM 551 O O . ASN A 1 73 ? -8.538 4.870 17.074 1.00 94.62 73 ASN A O 1
ATOM 555 N N . GLN A 1 74 ? -8.364 6.885 18.026 1.00 96.19 74 GLN A N 1
ATOM 556 C CA . GLN A 1 74 ? -7.080 6.622 18.701 1.00 96.19 74 GLN A CA 1
ATOM 557 C C . GLN A 1 74 ? -7.063 5.345 19.558 1.00 96.19 74 GLN A C 1
ATOM 559 O O . GLN A 1 74 ? -6.000 4.787 19.823 1.00 96.19 74 GLN A O 1
ATOM 564 N N . PHE A 1 75 ? -8.231 4.870 20.002 1.00 95.25 75 PHE A N 1
ATOM 565 C CA . PHE A 1 75 ? -8.367 3.623 20.757 1.00 95.25 75 PHE A CA 1
ATOM 566 C C . PHE A 1 75 ? -7.980 2.377 19.944 1.00 95.25 75 PHE A C 1
ATOM 568 O O . PHE A 1 75 ? -7.647 1.361 20.544 1.00 95.25 75 PHE A O 1
ATOM 575 N N . ALA A 1 76 ? -8.015 2.445 18.608 1.00 95.88 76 ALA A N 1
ATOM 576 C CA . ALA A 1 76 ? -7.635 1.348 17.717 1.00 95.88 76 ALA A CA 1
ATOM 577 C C . ALA A 1 76 ? -6.109 1.190 17.563 1.00 95.88 76 ALA A C 1
ATOM 579 O O . ALA A 1 76 ? -5.640 0.214 16.980 1.00 95.88 76 ALA A O 1
ATOM 580 N N . TYR A 1 77 ? -5.330 2.120 18.121 1.00 97.62 77 TYR A N 1
ATOM 581 C CA . TYR A 1 77 ? -3.881 2.181 17.983 1.00 97.62 77 TYR A CA 1
ATOM 582 C C . TYR A 1 77 ? -3.181 1.690 19.254 1.00 97.62 77 TYR A C 1
ATOM 584 O O . TYR A 1 77 ? -3.264 2.329 20.313 1.00 97.62 77 TYR A O 1
ATOM 592 N N . ALA A 1 78 ? -2.447 0.586 19.127 1.00 97.69 78 ALA A N 1
ATOM 593 C CA . ALA A 1 78 ? -1.545 0.071 20.155 1.00 97.69 78 ALA A CA 1
ATOM 594 C C . ALA A 1 78 ? -0.194 0.812 20.174 1.00 97.69 78 ALA A C 1
ATOM 596 O O . ALA A 1 78 ? 0.451 0.877 21.219 1.00 97.69 78 ALA A O 1
ATOM 597 N N . GLU A 1 79 ? 0.198 1.406 19.046 1.00 98.00 79 GLU A N 1
ATOM 598 C CA . GLU A 1 79 ? 1.407 2.223 18.875 1.00 98.00 79 GLU A CA 1
ATOM 599 C C . GLU A 1 79 ? 1.056 3.622 18.342 1.00 98.00 79 GLU A C 1
ATOM 601 O O . GLU A 1 79 ? -0.111 3.921 18.107 1.00 98.00 79 GLU A O 1
ATOM 606 N N . ASP A 1 80 ? 2.044 4.495 18.136 1.00 98.06 80 ASP A N 1
ATOM 607 C CA . ASP A 1 80 ? 1.808 5.836 17.572 1.00 98.06 80 ASP A CA 1
ATOM 608 C C . ASP A 1 80 ? 1.374 5.797 16.100 1.00 98.06 80 ASP A C 1
ATOM 610 O O . ASP A 1 80 ? 0.796 6.759 15.599 1.00 98.06 80 ASP A O 1
ATOM 614 N N . PHE A 1 81 ? 1.610 4.677 15.414 1.00 97.50 81 PHE A N 1
ATOM 615 C CA . PHE A 1 81 ? 1.251 4.502 14.016 1.00 97.50 81 PHE A CA 1
ATOM 616 C C . PHE A 1 81 ? 0.787 3.080 13.725 1.00 97.50 81 PHE A C 1
ATOM 618 O O . PHE A 1 81 ? 1.299 2.125 14.310 1.00 97.50 81 PHE A O 1
ATOM 625 N N . ILE A 1 82 ? -0.125 2.949 12.763 1.00 97.06 82 ILE A N 1
ATOM 626 C CA . ILE A 1 82 ? -0.474 1.676 12.129 1.00 97.06 82 ILE A CA 1
ATOM 627 C C . ILE A 1 82 ? 0.221 1.603 10.772 1.00 97.06 82 ILE A C 1
ATOM 629 O O . ILE A 1 82 ? 0.129 2.546 9.987 1.00 97.06 82 ILE A O 1
ATOM 633 N N . ARG A 1 83 ? 0.911 0.495 10.494 1.00 96.00 83 ARG A N 1
ATOM 634 C CA . ARG A 1 83 ? 1.794 0.362 9.327 1.00 96.00 83 ARG A CA 1
ATOM 635 C C . ARG A 1 83 ? 1.539 -0.909 8.532 1.00 96.00 83 ARG A C 1
ATOM 637 O O . ARG A 1 83 ? 1.198 -1.953 9.096 1.00 96.00 83 ARG A O 1
ATOM 644 N N . GLY A 1 84 ? 1.774 -0.812 7.229 1.00 95.62 84 GLY A N 1
ATOM 645 C CA . GLY A 1 84 ? 1.942 -1.973 6.365 1.00 95.62 84 GLY A CA 1
ATOM 646 C C . GLY A 1 84 ? 3.342 -2.575 6.493 1.00 95.62 84 GLY A C 1
ATOM 647 O O . GLY A 1 84 ? 4.195 -2.100 7.245 1.00 95.62 84 GLY A O 1
ATOM 648 N N . ASN A 1 85 ? 3.579 -3.654 5.758 1.00 95.25 85 ASN A N 1
ATOM 649 C CA . ASN A 1 85 ? 4.831 -4.404 5.828 1.00 95.25 85 ASN A CA 1
ATOM 650 C C . ASN A 1 85 ? 5.933 -3.841 4.915 1.00 95.25 85 ASN A C 1
ATOM 652 O O . ASN A 1 85 ? 7.063 -4.314 5.010 1.00 95.25 85 ASN A O 1
ATOM 656 N N . ASN A 1 86 ? 5.604 -2.883 4.034 1.00 93.88 86 ASN A N 1
ATOM 657 C CA . ASN A 1 86 ? 6.495 -2.294 3.024 1.00 93.88 86 ASN A CA 1
ATOM 658 C C . ASN A 1 86 ? 7.408 -3.340 2.356 1.00 93.88 86 ASN A C 1
ATOM 660 O O . ASN A 1 86 ? 8.637 -3.280 2.441 1.00 93.88 86 ASN A O 1
ATOM 664 N N . VAL A 1 87 ? 6.794 -4.357 1.752 1.00 92.19 87 VAL A N 1
ATOM 665 C CA . VAL A 1 87 ? 7.535 -5.447 1.119 1.00 92.19 87 VAL A CA 1
ATOM 666 C C . VAL A 1 87 ? 8.130 -4.976 -0.205 1.00 92.19 87 VAL A C 1
ATOM 668 O O . VAL A 1 87 ? 7.467 -4.329 -1.012 1.00 92.19 87 VAL A O 1
ATOM 671 N N . ALA A 1 88 ? 9.388 -5.327 -0.458 1.00 90.38 88 ALA A N 1
ATOM 672 C CA . ALA A 1 88 ? 9.961 -5.191 -1.790 1.00 90.38 88 ALA A CA 1
ATOM 673 C C . ALA A 1 88 ? 9.493 -6.371 -2.648 1.00 90.38 88 ALA A C 1
ATOM 675 O O . ALA A 1 88 ? 9.656 -7.526 -2.248 1.00 90.38 88 ALA A O 1
ATOM 676 N N . VAL A 1 89 ? 8.924 -6.085 -3.818 1.00 90.31 89 VAL A N 1
ATOM 677 C CA . VAL A 1 89 ? 8.485 -7.115 -4.772 1.00 90.31 89 VAL A CA 1
ATOM 678 C C . VAL A 1 89 ? 9.396 -7.130 -5.987 1.00 90.31 89 VAL A C 1
ATOM 680 O O . VAL A 1 89 ? 9.935 -6.095 -6.375 1.00 90.31 89 VAL A O 1
ATOM 683 N N . ILE A 1 90 ? 9.534 -8.290 -6.615 1.00 92.31 90 ILE A N 1
ATOM 684 C CA . ILE A 1 90 ? 10.309 -8.484 -7.837 1.00 92.31 90 ILE A CA 1
ATOM 685 C C . ILE A 1 90 ? 9.362 -8.402 -9.042 1.00 92.31 90 ILE A C 1
ATOM 687 O O . ILE A 1 90 ? 8.391 -9.154 -9.131 1.00 92.31 90 ILE A O 1
ATOM 691 N N . TRP A 1 91 ? 9.647 -7.495 -9.975 1.00 88.06 91 TRP A N 1
ATOM 692 C CA . TRP A 1 91 ? 8.798 -7.125 -11.113 1.00 88.06 91 TRP A CA 1
ATOM 693 C C . TRP A 1 91 ? 8.379 -8.307 -11.997 1.00 88.06 91 TRP A C 1
ATOM 695 O O . TRP A 1 91 ? 7.236 -8.385 -12.443 1.00 88.06 91 TRP A O 1
ATOM 705 N N . ASN A 1 92 ? 9.297 -9.238 -12.258 1.00 87.50 92 ASN A N 1
ATOM 706 C CA . ASN A 1 92 ? 9.066 -10.371 -13.156 1.00 87.50 92 ASN A CA 1
ATOM 707 C C . ASN A 1 92 ? 8.564 -11.640 -12.445 1.00 87.50 92 ASN A C 1
ATOM 709 O O . ASN A 1 92 ? 8.267 -12.628 -13.116 1.00 87.50 92 ASN A O 1
ATOM 713 N N . GLU A 1 93 ? 8.402 -11.612 -11.121 1.00 89.56 93 GLU A N 1
ATOM 714 C CA . GLU A 1 93 ? 7.882 -12.727 -10.322 1.00 89.56 93 GLU A CA 1
ATOM 715 C C . GLU A 1 93 ? 6.354 -12.607 -10.167 1.00 89.56 93 GLU A C 1
ATOM 717 O O . GLU A 1 93 ? 5.798 -12.424 -9.080 1.00 89.56 93 GLU A O 1
ATOM 722 N N . VAL A 1 94 ? 5.651 -12.665 -11.300 1.00 81.75 94 VAL A N 1
ATOM 723 C CA . VAL A 1 94 ? 4.186 -12.565 -11.355 1.00 81.75 94 VAL A CA 1
ATOM 724 C C . VAL A 1 94 ? 3.552 -13.906 -10.983 1.00 81.75 94 VAL A C 1
ATOM 726 O O . VAL A 1 94 ? 3.895 -14.947 -11.537 1.00 81.75 94 VAL A O 1
ATOM 729 N N . GLY A 1 95 ? 2.575 -13.884 -10.072 1.00 82.00 95 GLY A N 1
ATOM 730 C CA . GLY A 1 95 ? 1.831 -15.086 -9.674 1.00 82.00 95 GLY A CA 1
ATOM 731 C C . GLY A 1 95 ? 2.581 -16.014 -8.712 1.00 82.00 95 GLY A C 1
ATOM 732 O O . GLY A 1 95 ? 2.147 -17.143 -8.502 1.00 82.00 95 GLY A O 1
ATOM 733 N N . THR A 1 96 ? 3.675 -15.548 -8.108 1.00 87.81 96 THR A N 1
ATOM 734 C CA . THR A 1 96 ? 4.481 -16.308 -7.133 1.00 87.81 96 THR A CA 1
ATOM 735 C C . THR A 1 96 ? 4.104 -16.036 -5.675 1.00 87.81 96 THR A C 1
ATOM 737 O O . THR A 1 96 ? 4.813 -16.450 -4.761 1.00 87.81 96 THR A O 1
ATOM 740 N N . GLY A 1 97 ? 2.981 -15.350 -5.453 1.00 88.88 97 GLY A N 1
ATOM 741 C CA . GLY A 1 97 ? 2.452 -15.052 -4.120 1.00 88.88 97 GLY A CA 1
ATOM 742 C C . GLY A 1 97 ? 2.908 -13.718 -3.523 1.00 88.88 97 GLY A C 1
ATOM 743 O O . GLY A 1 97 ? 2.568 -13.409 -2.387 1.00 88.88 97 GLY A O 1
ATOM 744 N N . GLN A 1 98 ? 3.616 -12.866 -4.276 1.00 88.69 98 GLN A N 1
ATOM 745 C CA . GLN A 1 98 ? 4.026 -11.533 -3.788 1.00 88.69 98 GLN A CA 1
ATOM 746 C C . GLN A 1 98 ? 2.838 -10.607 -3.432 1.00 88.69 98 GLN A C 1
ATOM 748 O O . GLN A 1 98 ? 3.010 -9.639 -2.696 1.00 88.69 98 GLN A O 1
ATOM 753 N N . ALA A 1 99 ? 1.629 -10.927 -3.906 1.00 85.38 99 ALA A N 1
ATOM 754 C CA . ALA A 1 99 ? 0.377 -10.234 -3.590 1.00 85.38 99 ALA A CA 1
ATOM 755 C C . ALA A 1 99 ? -0.602 -11.093 -2.759 1.00 85.38 99 ALA A C 1
ATOM 757 O O . ALA A 1 99 ? -1.798 -10.796 -2.717 1.00 85.38 99 ALA A O 1
ATOM 758 N N . ASP A 1 100 ? -0.127 -12.179 -2.140 1.00 90.06 100 ASP A N 1
ATOM 759 C CA . ASP A 1 100 ? -0.960 -12.999 -1.260 1.00 90.06 100 ASP A CA 1
ATOM 760 C C . ASP A 1 100 ? -1.389 -12.209 -0.014 1.00 90.06 100 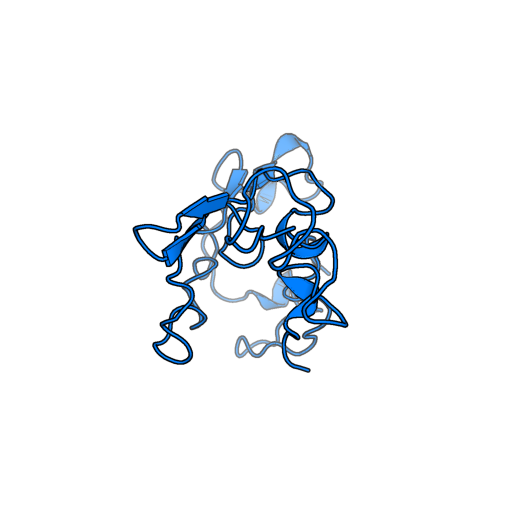ASP A C 1
ATOM 762 O O . ASP A 1 100 ? -0.714 -11.285 0.445 1.00 90.06 100 ASP A O 1
ATOM 766 N N . CYS A 1 101 ? -2.527 -12.580 0.575 1.00 90.12 101 CYS A N 1
ATOM 767 C CA . CYS A 1 101 ? -2.972 -11.970 1.825 1.00 90.12 101 CYS A CA 1
ATOM 768 C C . CYS A 1 101 ? -1.872 -12.068 2.894 1.00 90.12 101 CYS A C 1
ATOM 770 O O . CYS A 1 101 ? -1.268 -13.123 3.085 1.00 90.12 101 CYS A O 1
ATOM 772 N N . GLY A 1 102 ? -1.636 -10.971 3.613 1.00 90.12 102 GLY A N 1
ATOM 773 C CA . GLY A 1 102 ? -0.571 -10.892 4.610 1.00 90.12 102 GLY A CA 1
ATOM 774 C C . GLY A 1 102 ? 0.727 -10.264 4.100 1.00 90.12 102 GLY A C 1
ATOM 775 O O . GLY A 1 102 ? 1.545 -9.871 4.928 1.00 90.12 102 GLY A O 1
ATOM 776 N N . THR A 1 103 ? 0.929 -10.120 2.782 1.00 91.56 103 THR A N 1
ATOM 777 C CA . THR A 1 103 ? 2.143 -9.471 2.259 1.00 91.56 103 THR A CA 1
ATOM 778 C C . THR A 1 103 ? 2.101 -7.961 2.456 1.00 91.56 103 THR A C 1
ATOM 780 O O . THR A 1 103 ? 3.071 -7.406 2.958 1.00 91.56 103 THR A O 1
ATOM 783 N N . CYS A 1 104 ? 0.974 -7.301 2.168 1.00 92.19 104 CYS A N 1
ATOM 784 C CA . CYS A 1 104 ? 0.845 -5.848 2.327 1.00 92.19 104 CYS A CA 1
ATOM 785 C C . CYS A 1 104 ? 0.747 -5.417 3.798 1.00 92.19 104 CYS A C 1
ATOM 787 O O . CYS A 1 104 ? 1.345 -4.416 4.188 1.00 92.19 104 CYS A O 1
ATOM 789 N N . HIS A 1 105 ? 0.001 -6.161 4.617 1.00 94.31 105 HIS A N 1
ATOM 790 C CA . HIS A 1 105 ? -0.163 -5.905 6.049 1.00 94.31 105 HIS A CA 1
ATOM 791 C C . HIS A 1 105 ? -0.542 -7.181 6.808 1.00 94.31 105 HIS A C 1
ATOM 793 O O . HIS A 1 105 ? -1.093 -8.118 6.231 1.00 94.31 105 HIS A O 1
ATOM 799 N N . GLY A 1 106 ? -0.276 -7.204 8.116 1.00 92.44 106 GLY A N 1
ATOM 800 C CA . GLY A 1 106 ? -0.735 -8.268 9.013 1.00 92.44 106 GLY A CA 1
ATOM 801 C C . GLY A 1 106 ? -2.247 -8.245 9.274 1.00 92.44 106 GLY A C 1
ATOM 802 O O . GLY A 1 106 ? -2.947 -7.304 8.901 1.00 92.44 106 GLY A O 1
ATOM 803 N N . LEU A 1 107 ? -2.756 -9.274 9.954 1.00 91.62 107 LEU A N 1
ATOM 804 C CA . LEU A 1 107 ? -4.138 -9.342 10.442 1.00 91.62 107 LEU A CA 1
ATOM 805 C C . LEU A 1 107 ? -4.132 -9.501 11.978 1.00 91.62 107 LEU A C 1
ATOM 807 O O . LEU A 1 107 ? -4.001 -10.630 12.457 1.00 91.62 107 LEU A O 1
ATOM 811 N N . PRO A 1 108 ? -4.240 -8.405 12.758 1.00 94.00 108 PRO A N 1
ATOM 812 C CA . PRO A 1 108 ? -4.367 -7.011 12.321 1.00 94.00 108 PRO A CA 1
ATOM 813 C C . PRO A 1 108 ? -3.020 -6.405 11.861 1.00 94.00 108 PRO A C 1
ATOM 815 O O . PRO A 1 108 ? -1.965 -7.001 12.101 1.00 94.00 108 PRO A O 1
ATOM 818 N N . PRO A 1 109 ? -3.026 -5.236 11.192 1.00 95.44 109 PRO A N 1
ATOM 819 C CA . PRO A 1 109 ? -1.797 -4.540 10.814 1.00 95.44 109 PRO A CA 1
ATOM 820 C C . PRO A 1 109 ? -0.918 -4.187 12.023 1.00 95.44 109 PRO A C 1
ATOM 822 O O . PRO A 1 109 ? -1.405 -4.024 13.145 1.00 95.44 109 PRO A O 1
ATOM 825 N N . THR A 1 110 ? 0.386 -4.024 11.797 1.00 96.62 110 THR A N 1
ATOM 826 C CA . THR A 1 110 ? 1.337 -3.654 12.856 1.00 96.62 110 THR A CA 1
ATOM 827 C C . THR A 1 110 ? 0.951 -2.309 13.471 1.00 96.62 110 THR A C 1
ATOM 829 O O . THR A 1 110 ? 0.669 -1.361 12.742 1.00 96.62 110 THR A O 1
ATOM 832 N N . GLY A 1 111 ? 0.935 -2.227 14.804 1.00 96.69 111 GLY A N 1
ATOM 833 C CA . GLY A 1 111 ? 0.531 -1.032 15.555 1.00 96.69 111 GLY A CA 1
ATOM 834 C C . GLY A 1 111 ? -0.973 -0.919 15.841 1.00 96.69 111 GLY A C 1
ATOM 835 O O . GLY A 1 111 ? -1.388 -0.025 16.581 1.00 96.69 111 GLY A O 1
ATOM 836 N N . HIS A 1 112 ? -1.796 -1.834 15.318 1.00 97.25 112 HIS A N 1
ATOM 837 C CA . HIS A 1 112 ? -3.225 -1.928 15.628 1.00 97.25 112 HIS A CA 1
ATOM 838 C C . HIS A 1 112 ? -3.455 -2.707 16.938 1.00 97.25 112 HIS A C 1
ATOM 840 O O . HIS A 1 112 ? -2.640 -3.538 17.343 1.00 97.25 112 HIS A O 1
ATOM 846 N N . ILE A 1 113 ? -4.583 -2.470 17.612 1.00 95.81 113 ILE A N 1
ATOM 847 C CA . ILE A 1 113 ? -5.015 -3.296 18.752 1.00 95.81 113 ILE A CA 1
ATOM 848 C C . ILE A 1 113 ? -5.205 -4.771 18.366 1.00 95.81 113 ILE A C 1
ATOM 850 O O . ILE A 1 113 ? -5.576 -5.097 17.240 1.00 95.81 113 ILE A O 1
ATOM 854 N N . SER A 1 114 ? -5.020 -5.683 19.317 1.00 93.69 114 SER A N 1
ATOM 855 C CA . SER A 1 114 ? -5.275 -7.109 19.088 1.00 93.69 114 SER A CA 1
ATOM 856 C C . SER A 1 114 ? -6.773 -7.408 18.934 1.00 93.69 114 SER A C 1
ATOM 858 O O . SER A 1 114 ? -7.584 -6.937 19.731 1.00 93.69 114 SER A O 1
ATOM 860 N N . GLY A 1 115 ? -7.133 -8.251 17.963 1.00 88.31 115 GLY A N 1
ATOM 861 C CA . GLY A 1 115 ? -8.501 -8.736 17.751 1.00 88.31 115 GLY A CA 1
ATOM 862 C C . GLY A 1 115 ? -8.688 -9.381 16.374 1.00 88.31 115 GLY A C 1
ATOM 863 O O . GLY A 1 115 ? -7.861 -9.186 15.488 1.00 88.31 115 GLY A O 1
ATOM 864 N N . ASP A 1 116 ? -9.766 -10.149 16.213 1.00 87.88 116 ASP A N 1
ATOM 865 C CA . ASP A 1 116 ? -10.120 -10.889 14.989 1.00 87.88 116 ASP A CA 1
ATOM 866 C C . ASP A 1 116 ? -11.509 -10.529 14.423 1.00 87.88 116 ASP A C 1
ATOM 868 O O . ASP A 1 116 ? -11.797 -10.795 13.258 1.00 87.88 116 ASP A O 1
ATOM 872 N N . ALA A 1 117 ? -12.360 -9.863 15.208 1.00 93.56 117 ALA A N 1
ATOM 873 C CA . ALA A 1 117 ? -13.666 -9.370 14.773 1.00 93.56 117 ALA A CA 1
ATOM 874 C C . ALA A 1 117 ? -13.554 -8.052 13.976 1.00 93.56 117 ALA A C 1
ATOM 876 O O . ALA A 1 117 ? -14.082 -7.011 14.376 1.00 93.56 117 ALA A O 1
ATOM 877 N N . CYS A 1 118 ? -12.835 -8.092 12.851 1.00 94.06 118 CYS A N 1
ATOM 878 C CA . CYS A 1 118 ? -12.488 -6.921 12.038 1.00 94.06 118 CYS A CA 1
ATOM 879 C C . CYS A 1 118 ? -13.722 -6.157 11.538 1.00 94.06 118 CYS A C 1
ATOM 881 O O . CYS A 1 118 ? -13.722 -4.928 11.505 1.00 94.06 118 CYS A O 1
ATOM 883 N N . ASN A 1 119 ? -14.798 -6.877 11.214 1.00 95.94 119 ASN A N 1
ATOM 884 C CA . ASN A 1 119 ? -16.049 -6.316 10.704 1.00 95.94 119 ASN A CA 1
ATOM 885 C C . ASN A 1 119 ? -16.809 -5.452 11.728 1.00 95.94 119 ASN A C 1
ATOM 887 O O . ASN A 1 119 ? -17.749 -4.760 11.349 1.00 95.94 119 ASN A O 1
ATOM 891 N N . ASN A 1 120 ? -16.431 -5.475 13.013 1.00 95.12 120 ASN A N 1
ATOM 892 C CA . ASN A 1 120 ? -17.019 -4.5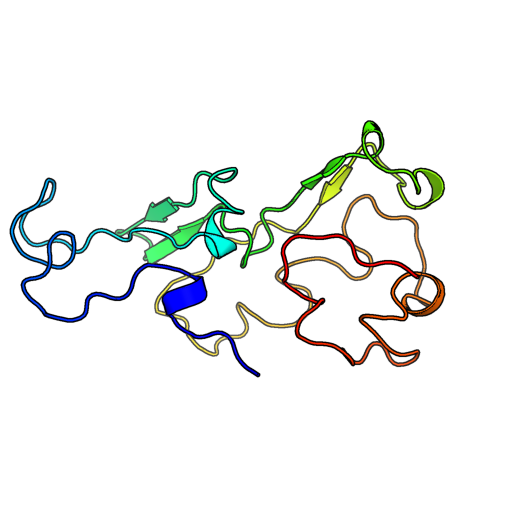80 14.015 1.00 95.12 120 ASN A CA 1
ATOM 893 C C . ASN A 1 120 ? -16.654 -3.110 13.769 1.00 95.12 120 ASN A C 1
ATOM 895 O O . ASN A 1 120 ? -17.427 -2.227 14.134 1.00 95.12 120 ASN A O 1
ATOM 899 N N . CYS A 1 121 ? -15.486 -2.861 13.167 1.00 95.94 121 CYS A N 1
ATOM 900 C CA . CYS A 1 121 ? -15.032 -1.524 12.788 1.00 95.94 121 CYS A CA 1
ATOM 901 C C . CYS A 1 121 ? -14.975 -1.379 11.263 1.00 95.94 121 CYS A C 1
ATOM 903 O O . CYS A 1 121 ? -15.493 -0.412 10.730 1.00 95.94 121 CYS A O 1
ATOM 905 N N . HIS A 1 122 ? -14.425 -2.363 10.548 1.00 96.44 122 HIS A N 1
ATOM 906 C CA . HIS A 1 122 ? -14.227 -2.344 9.092 1.00 96.44 122 HIS A CA 1
ATOM 907 C C . HIS A 1 122 ? -15.376 -3.016 8.317 1.00 96.44 122 HIS A C 1
ATOM 909 O O . HIS A 1 122 ? -15.156 -3.661 7.292 1.00 96.44 122 HIS A O 1
ATOM 915 N N . GLY A 1 123 ? -16.610 -2.919 8.823 1.00 96.31 123 GLY A N 1
ATOM 916 C CA . GLY A 1 123 ? -17.774 -3.644 8.293 1.00 96.31 123 GLY A CA 1
ATOM 917 C C . GLY A 1 123 ? -18.231 -3.220 6.894 1.00 96.31 123 GLY A C 1
ATOM 918 O O . GLY A 1 123 ? -18.991 -3.952 6.266 1.00 96.31 123 GLY A O 1
ATOM 919 N N . SER A 1 124 ? -17.766 -2.072 6.395 1.00 95.75 124 SER A N 1
ATOM 920 C CA . SER A 1 124 ? -17.947 -1.634 5.005 1.00 95.75 124 SER A CA 1
ATOM 921 C C . SER A 1 124 ? -17.001 -2.349 4.032 1.00 95.75 124 SER A C 1
ATOM 923 O O . SER A 1 124 ? -17.327 -2.490 2.856 1.00 95.75 124 SER A O 1
ATOM 925 N N . VAL A 1 125 ? -15.854 -2.841 4.517 1.00 96.12 125 VAL A N 1
ATOM 926 C CA . VAL A 1 125 ? -14.799 -3.459 3.698 1.00 96.12 125 VAL A CA 1
ATOM 927 C C . VAL A 1 125 ? -14.829 -4.981 3.790 1.00 96.12 125 VAL A C 1
ATOM 929 O O . VAL A 1 125 ? -14.704 -5.657 2.765 1.00 96.12 125 VAL A O 1
ATOM 932 N N . VAL A 1 126 ? -15.005 -5.532 4.998 1.00 95.56 126 VAL A N 1
ATOM 933 C CA . VAL A 1 126 ? -14.938 -6.977 5.269 1.00 95.56 126 VAL A CA 1
ATOM 934 C C . VAL A 1 126 ? -16.158 -7.509 6.023 1.00 95.56 126 VAL A C 1
ATOM 936 O O . VAL A 1 126 ? -16.712 -6.841 6.896 1.00 95.56 126 VAL A O 1
ATOM 939 N N . ASP A 1 127 ? -16.557 -8.748 5.721 1.00 95.69 127 ASP A N 1
ATOM 940 C CA . ASP A 1 127 ? -17.581 -9.471 6.486 1.00 95.69 127 ASP A CA 1
ATOM 941 C C . ASP A 1 127 ? -17.011 -10.187 7.730 1.00 95.69 127 ASP A C 1
ATOM 943 O O . ASP A 1 127 ? -15.810 -10.177 8.001 1.00 95.69 127 ASP A O 1
ATOM 947 N N . ALA A 1 128 ? -17.887 -10.843 8.501 1.00 94.81 128 ALA A N 1
ATOM 948 C CA . ALA A 1 128 ? -17.512 -11.598 9.703 1.00 94.81 128 ALA A CA 1
ATOM 949 C C . ALA A 1 128 ? -16.618 -12.828 9.436 1.00 94.81 128 ALA A C 1
ATOM 951 O O . ALA A 1 128 ? -16.069 -13.394 10.376 1.00 94.81 128 ALA A O 1
ATOM 952 N N . ASN A 1 129 ? -16.475 -13.252 8.177 1.00 94.19 129 ASN A N 1
ATOM 953 C CA . ASN A 1 129 ? -15.560 -14.314 7.757 1.00 94.19 129 ASN A CA 1
ATOM 954 C C . ASN A 1 129 ? -14.270 -13.747 7.135 1.00 94.19 129 ASN A C 1
ATOM 956 O O . ASN A 1 129 ? -13.495 -14.511 6.561 1.00 94.19 129 ASN A O 1
ATOM 960 N N . LEU A 1 130 ? -14.044 -12.430 7.234 1.00 91.31 130 LEU A N 1
ATOM 961 C CA . LEU A 1 130 ? -12.919 -11.701 6.641 1.00 91.31 130 LEU A CA 1
ATOM 9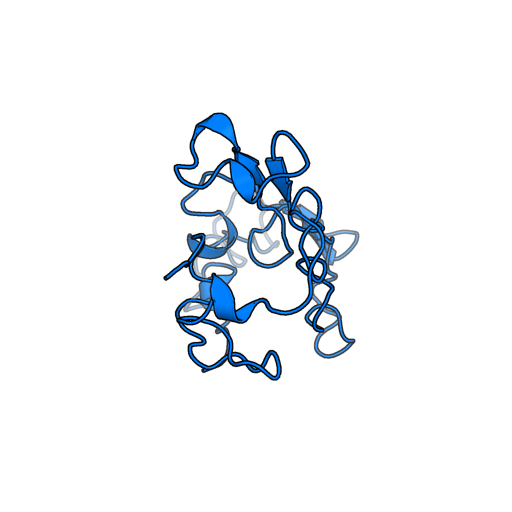62 C C . LEU A 1 130 ? -12.892 -11.725 5.104 1.00 91.31 130 LEU A C 1
ATOM 964 O O . LEU A 1 130 ? -11.848 -11.485 4.495 1.00 91.31 130 LEU A O 1
ATOM 968 N N . ASN A 1 131 ? -14.033 -11.967 4.451 1.00 93.94 131 ASN A N 1
ATOM 969 C CA . ASN A 1 131 ? -14.132 -11.764 3.010 1.00 93.94 131 ASN A CA 1
ATOM 970 C C . ASN A 1 131 ? -14.212 -10.269 2.711 1.00 93.94 131 ASN A C 1
ATOM 972 O O . ASN A 1 131 ? -15.020 -9.563 3.313 1.00 93.94 131 ASN A O 1
ATOM 976 N N . ILE A 1 132 ? -13.443 -9.808 1.724 1.00 93.69 132 ILE A N 1
ATOM 977 C CA . ILE A 1 132 ? -13.554 -8.443 1.199 1.00 93.69 132 ILE A CA 1
ATOM 978 C C . ILE A 1 132 ? -14.873 -8.325 0.431 1.00 93.69 132 ILE A C 1
ATOM 980 O O . ILE A 1 132 ? -15.014 -8.885 -0.664 1.00 93.69 132 ILE A O 1
ATOM 984 N N . ILE A 1 133 ? -15.827 -7.603 1.011 1.00 95.94 133 ILE A N 1
ATOM 985 C CA . ILE A 1 133 ? -17.156 -7.374 0.435 1.00 95.94 133 ILE A CA 1
ATOM 986 C C . ILE A 1 133 ? -17.187 -6.136 -0.458 1.00 95.94 133 ILE A C 1
ATOM 988 O O . ILE A 1 133 ? -17.928 -6.130 -1.441 1.00 95.94 133 ILE A O 1
ATOM 992 N N . ASP A 1 134 ? -16.324 -5.151 -0.190 1.00 94.12 134 ASP A N 1
ATOM 993 C CA . ASP A 1 134 ? -16.103 -4.011 -1.073 1.00 94.12 134 ASP A CA 1
ATOM 994 C C . ASP A 1 134 ? -14.618 -3.862 -1.422 1.00 94.12 134 ASP A C 1
ATOM 996 O O . ASP A 1 134 ? -13.779 -3.428 -0.635 1.00 94.12 134 ASP A O 1
ATOM 1000 N N . LYS A 1 135 ? -14.288 -4.233 -2.661 1.00 90.69 135 LYS A N 1
ATOM 1001 C CA . LYS A 1 135 ? -12.919 -4.153 -3.184 1.00 90.69 135 LYS A CA 1
ATOM 1002 C C . LYS A 1 135 ? -12.494 -2.727 -3.500 1.00 90.69 135 LYS A C 1
ATOM 1004 O O . LYS A 1 135 ? -11.299 -2.496 -3.646 1.00 90.69 135 LYS A O 1
ATOM 1009 N N . THR A 1 136 ? -13.445 -1.806 -3.646 1.00 90.25 136 THR A N 1
ATOM 1010 C CA . THR A 1 136 ? -13.132 -0.404 -3.923 1.00 90.25 136 THR A CA 1
ATOM 1011 C C . THR A 1 136 ? -12.611 0.312 -2.685 1.00 90.25 136 THR A C 1
ATOM 1013 O O . THR A 1 136 ? -11.857 1.259 -2.842 1.00 90.25 136 THR A O 1
ATOM 1016 N N . LEU A 1 137 ? -12.927 -0.192 -1.487 1.00 92.88 137 LEU A N 1
ATOM 1017 C CA . LEU A 1 137 ? -12.460 0.345 -0.206 1.00 92.88 137 LEU A CA 1
ATOM 1018 C C . LEU A 1 137 ? -11.197 -0.349 0.327 1.00 92.88 137 LEU A C 1
ATOM 1020 O O . LEU A 1 137 ? -10.486 0.184 1.160 1.00 92.88 137 LEU A O 1
ATOM 1024 N N . HIS A 1 138 ? -10.868 -1.550 -0.154 1.00 91.88 138 HIS A N 1
ATOM 1025 C CA . HIS A 1 138 ? -9.748 -2.310 0.414 1.00 91.88 138 HIS A CA 1
ATOM 1026 C C . HIS A 1 138 ? -8.360 -1.689 0.150 1.00 91.88 138 HIS A C 1
ATOM 1028 O O . HIS A 1 138 ? -7.454 -1.856 0.960 1.00 91.88 138 HIS A O 1
ATOM 1034 N N . ILE A 1 139 ? -8.174 -1.013 -0.990 1.00 89.31 139 ILE A N 1
ATOM 1035 C CA . ILE A 1 139 ? -6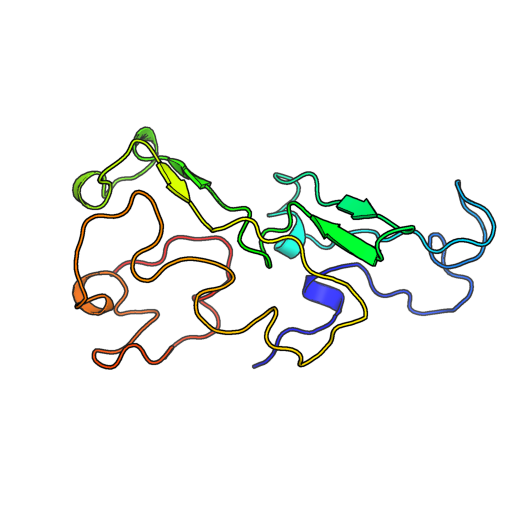.877 -0.467 -1.438 1.00 89.31 139 ILE A CA 1
ATOM 1036 C C . ILE A 1 139 ? -7.011 0.959 -1.999 1.00 89.31 139 ILE A C 1
ATOM 1038 O O . ILE A 1 139 ? -6.343 1.321 -2.966 1.00 89.31 139 ILE A O 1
ATOM 1042 N N . ASN A 1 140 ? -7.915 1.761 -1.435 1.00 88.12 140 ASN A N 1
ATOM 1043 C CA . ASN A 1 140 ? -8.180 3.145 -1.861 1.00 88.12 140 ASN A CA 1
ATOM 1044 C C . ASN A 1 140 ? -7.207 4.187 -1.282 1.00 88.12 140 ASN A C 1
ATOM 1046 O O . ASN A 1 140 ? -7.282 5.350 -1.668 1.00 88.12 140 ASN A O 1
ATOM 1050 N N . GLY A 1 141 ? -6.304 3.795 -0.382 1.00 86.56 141 GLY A N 1
ATOM 1051 C CA . GLY A 1 141 ? -5.399 4.715 0.312 1.00 86.56 141 GLY A CA 1
ATOM 1052 C C . GLY A 1 141 ? -5.909 5.226 1.658 1.00 86.56 141 GLY A C 1
ATOM 1053 O O . GLY A 1 141 ? -5.183 5.968 2.314 1.00 86.56 141 GLY A O 1
ATOM 1054 N N . GLU A 1 142 ? -7.103 4.823 2.094 1.00 88.25 142 GLU A N 1
ATOM 1055 C CA . GLU A 1 142 ? -7.764 5.349 3.289 1.00 88.25 142 GLU A CA 1
ATOM 1056 C C . GLU A 1 142 ? -8.044 4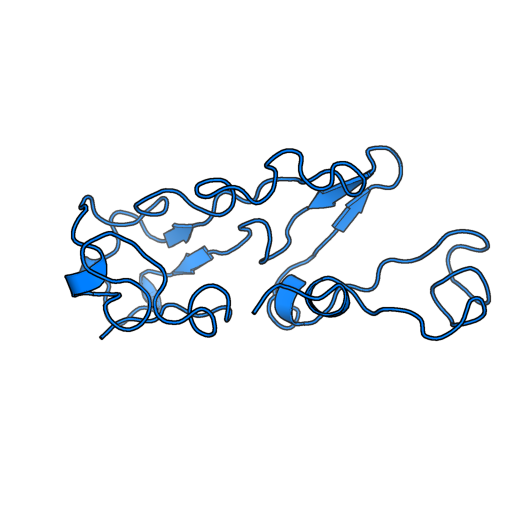.252 4.330 1.00 88.25 142 GLU A C 1
ATOM 1058 O O . GLU A 1 142 ? -7.927 3.054 4.068 1.00 88.25 142 GLU A O 1
ATOM 1063 N N . VAL A 1 143 ? -8.374 4.673 5.556 1.00 92.00 143 VAL A N 1
ATOM 1064 C CA . VAL A 1 143 ? -8.826 3.772 6.625 1.00 92.00 143 VAL A CA 1
ATOM 1065 C C . VAL A 1 143 ? -10.347 3.826 6.695 1.00 92.00 143 VAL A C 1
ATOM 1067 O O . VAL A 1 143 ? -10.916 4.727 7.310 1.00 92.00 143 VAL A O 1
ATOM 1070 N N . ASP A 1 144 ? -11.004 2.834 6.101 1.00 93.69 144 ASP A N 1
ATOM 1071 C CA . ASP A 1 144 ? -12.462 2.734 6.092 1.00 93.69 144 ASP A CA 1
ATOM 1072 C C . ASP A 1 144 ? -13.000 2.036 7.344 1.00 93.69 144 ASP A C 1
ATOM 1074 O O . ASP A 1 144 ? -12.761 0.845 7.570 1.00 93.69 144 ASP A O 1
ATOM 1078 N N . VAL A 1 145 ? -13.757 2.778 8.154 1.00 92.12 145 VAL A N 1
ATOM 1079 C CA . VAL A 1 145 ? -14.457 2.279 9.345 1.00 92.12 145 VAL A CA 1
ATOM 1080 C C . VAL A 1 145 ? -15.899 2.795 9.392 1.00 92.12 145 VAL A C 1
ATOM 1082 O O . VAL A 1 145 ? -16.136 3.946 9.040 1.00 92.12 145 VAL A O 1
ATOM 1085 N N . PHE A 1 146 ? -16.807 1.959 9.910 1.00 86.62 146 PHE A N 1
ATOM 1086 C CA . PHE A 1 146 ? -18.244 2.182 10.162 1.00 86.62 146 PHE A CA 1
ATOM 1087 C C . PHE A 1 146 ? -19.132 2.464 8.941 1.00 86.62 146 PHE A C 1
ATOM 1089 O O . PHE A 1 146 ? -19.083 3.573 8.372 1.00 86.62 146 PHE A O 1
#

Secondary structure (DSSP, 8-state):
----GGGTBPPPSSTTSBTTTBSSSSTTS----B-TTTTTTTTS--EEETTTTEEES-GGGT--EEESTT-TTGGGBSSSEEE-----EETT-TTSSTTSTTSS--SSPBTBPS-S-GGGTSTTTB-TT--BS-HHHHTSSS----

pLDDT: mean 89.38, std 7.73, range [48.84, 98.06]